Protein AF-L8HNE2-F1 (afdb_monomer_lite)

Foldseek 3Di:
DDAADADDDDDDADDDPAADEEPDDFNVSAPDRWTFDDDHRYTDGHDGD

Secondary structure (DSSP, 8-state):
----SS-PPP------SSPPPPS-SSGGGSSTT-EEEE-SSSEEEE---

pLDDT: mean 94.0, std 6.88, range [55.59, 98.06]

InterPro domains:
  IPR008197 WAP-type 'four-disulfide core' domain [PF00095] (4-48)
  IPR008197 WAP-type 'four-disulfide core' domain [PR00003] (1-9)
  IPR008197 WAP-type 'four-disulfide core' domain [PR00003] (23-30)
  IPR008197 WAP-type 'four-disulfide core' domain [PR00003] (30-39)
  IPR008197 WAP-type 'four-disulfide core' domain [PR00003] (40-48)
  IPR008197 WAP-type 'four-disulfide core' domain [PS51390] (1-49)
  IPR008197 WAP-type 'four-disulfide core' domain [SM00217] (4-49)
  IPR036645 Elafin-like superfamily [G3DSA:4.10.75.10] (3-49)
  IPR036645 Elafin-like superfamily [SSF57256] (3-49)

Sequence (49 aa):
GKGKPGVCPFVRPVLCFAYEPPECQSDWECPERKKCCQGLCGIKCTDPV

Structure (mmCIF, N/CA/C/O backbone):
data_AF-L8HNE2-F1
#
_entry.id   AF-L8HNE2-F1
#
loop_
_atom_site.group_PDB
_atom_site.id
_atom_site.type_symbol
_atom_site.label_atom_id
_atom_site.label_alt_id
_atom_site.label_comp_id
_atom_site.label_asym_id
_atom_site.label_entity_id
_atom_site.label_seq_id
_atom_site.pdbx_PDB_ins_code
_atom_site.Cartn_x
_atom_site.Cartn_y
_atom_site.Cartn_z
_atom_site.occupancy
_atom_site.B_iso_or_equiv
_atom_site.auth_seq_id
_atom_site.auth_comp_id
_atom_site.auth_asym_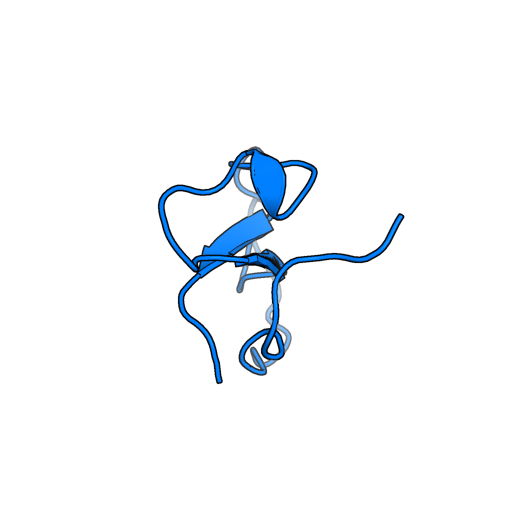id
_atom_site.auth_atom_id
_atom_site.pdbx_PDB_model_num
ATOM 1 N N . GLY A 1 1 ? -2.214 -4.607 17.231 1.00 55.59 1 GLY A N 1
ATOM 2 C CA . GLY A 1 1 ? -3.208 -3.521 17.361 1.00 55.59 1 GLY A CA 1
ATOM 3 C C . GLY A 1 1 ? -4.245 -3.662 16.267 1.00 55.59 1 GLY A C 1
ATOM 4 O O . GLY A 1 1 ? -3.928 -4.238 15.235 1.00 55.59 1 GLY A O 1
ATOM 5 N N . LYS A 1 2 ? -5.480 -3.208 16.495 1.00 72.25 2 LYS A N 1
ATOM 6 C CA . LYS A 1 2 ? -6.517 -3.206 15.452 1.00 72.25 2 LYS A CA 1
ATOM 7 C C . LYS A 1 2 ? -6.211 -2.080 14.451 1.00 72.25 2 LYS A C 1
ATOM 9 O O . LYS A 1 2 ? -5.931 -0.964 14.882 1.00 72.25 2 LYS A O 1
ATOM 14 N N . GLY A 1 3 ? -6.195 -2.395 13.156 1.00 87.75 3 GLY A N 1
ATOM 15 C CA . GLY A 1 3 ? -6.054 -1.409 12.076 1.00 87.75 3 GLY A CA 1
ATOM 16 C C . GLY A 1 3 ? -7.353 -0.639 11.822 1.00 87.75 3 GLY A C 1
ATOM 17 O O . GLY A 1 3 ? -8.370 -0.895 12.475 1.00 87.75 3 GLY A O 1
ATOM 18 N N . LYS A 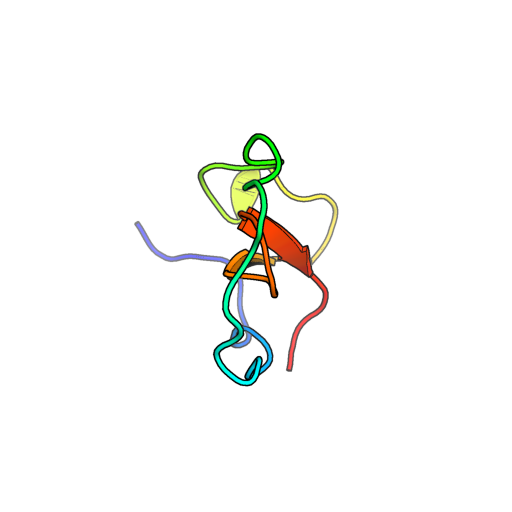1 4 ? -7.333 0.286 10.859 1.00 95.81 4 LYS A N 1
ATOM 19 C CA . LYS A 1 4 ? -8.539 1.009 10.426 1.00 95.81 4 LYS A CA 1
ATOM 20 C C . LYS A 1 4 ? -9.549 0.048 9.766 1.00 95.81 4 LYS A C 1
ATOM 22 O O . LYS A 1 4 ? -9.124 -0.965 9.200 1.00 95.81 4 LYS A O 1
ATOM 27 N N . PRO A 1 5 ? -10.864 0.341 9.814 1.00 95.62 5 PRO A N 1
ATOM 28 C CA . PRO A 1 5 ? -11.891 -0.460 9.140 1.00 95.62 5 PRO A CA 1
ATOM 29 C C . PRO A 1 5 ? -11.664 -0.602 7.626 1.00 95.62 5 PRO A C 1
ATOM 31 O O . PRO A 1 5 ? -11.061 0.270 7.005 1.00 95.62 5 PRO A O 1
ATOM 34 N N . GLY A 1 6 ? -12.192 -1.684 7.045 1.00 95.38 6 GLY A N 1
ATOM 35 C CA . GLY A 1 6 ? -12.023 -2.035 5.629 1.00 95.38 6 GLY A CA 1
ATOM 3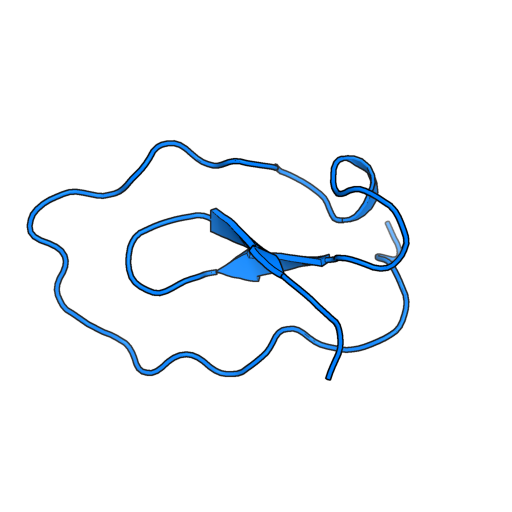6 C C . GLY A 1 6 ? -10.795 -2.909 5.368 1.00 95.38 6 GLY A C 1
ATOM 37 O O . GLY A 1 6 ? -9.988 -3.158 6.273 1.00 95.38 6 GLY A O 1
ATOM 38 N N . VAL A 1 7 ? -10.657 -3.403 4.138 1.00 95.94 7 VAL A N 1
ATOM 39 C CA . VAL A 1 7 ? -9.540 -4.280 3.744 1.00 95.94 7 VAL A CA 1
ATOM 40 C C . VAL A 1 7 ? -8.682 -3.637 2.660 1.00 95.94 7 VAL A C 1
ATOM 42 O O . VAL A 1 7 ? -9.100 -2.698 1.989 1.00 95.94 7 VAL A O 1
ATOM 45 N N . CYS A 1 8 ? -7.439 -4.101 2.537 1.00 96.69 8 CYS A N 1
ATOM 46 C CA . CYS A 1 8 ? -6.556 -3.630 1.478 1.00 96.69 8 CYS A CA 1
ATOM 47 C C . CYS A 1 8 ? -7.053 -4.125 0.112 1.00 96.69 8 CYS A C 1
ATOM 49 O O . CYS A 1 8 ? -7.428 -5.299 0.005 1.00 96.69 8 CYS A O 1
ATOM 51 N N . PRO A 1 9 ? -7.019 -3.282 -0.934 1.00 95.62 9 PRO A N 1
ATOM 52 C CA . PRO A 1 9 ? -7.329 -3.722 -2.283 1.00 95.62 9 PRO A CA 1
ATOM 53 C C . PRO A 1 9 ? -6.353 -4.818 -2.720 1.00 95.62 9 PRO A C 1
ATOM 55 O O . PRO A 1 9 ? -5.152 -4.758 -2.447 1.00 95.62 9 PRO A O 1
ATOM 58 N N . PHE A 1 10 ? -6.870 -5.827 -3.420 1.00 94.62 10 PHE A N 1
ATOM 59 C CA . PHE A 1 10 ? -6.028 -6.870 -3.989 1.00 94.62 10 PHE A CA 1
ATOM 60 C C . PHE A 1 10 ? -5.210 -6.309 -5.155 1.00 94.62 10 PHE A C 1
ATOM 62 O O . PHE A 1 10 ? -5.761 -5.848 -6.156 1.00 94.62 10 PHE A O 1
ATOM 69 N N . VAL A 1 11 ? -3.889 -6.411 -5.050 1.00 91.81 11 VAL A N 1
ATOM 70 C CA . VAL A 1 11 ? -2.950 -6.137 -6.139 1.00 91.81 11 VAL A CA 1
ATOM 71 C C . VAL A 1 11 ? -2.382 -7.446 -6.661 1.00 91.81 11 VAL A C 1
ATOM 73 O O . VAL A 1 11 ? -1.961 -8.314 -5.898 1.00 91.81 11 VAL A O 1
ATOM 76 N N . ARG A 1 12 ? -2.355 -7.584 -7.990 1.00 91.62 12 ARG A N 1
ATOM 77 C CA . ARG A 1 12 ? -1.696 -8.720 -8.635 1.00 91.62 12 ARG A CA 1
ATOM 78 C C . ARG A 1 12 ? -0.187 -8.632 -8.376 1.00 91.62 12 ARG A C 1
ATOM 80 O O . ARG A 1 12 ? 0.374 -7.559 -8.599 1.00 91.62 12 ARG A O 1
ATOM 87 N N . PRO A 1 13 ? 0.470 -9.726 -7.953 1.00 86.25 13 PRO A N 1
ATOM 88 C CA . PRO A 1 13 ? 1.918 -9.747 -7.813 1.00 86.25 13 PRO A CA 1
ATOM 89 C C . PRO A 1 13 ? 2.599 -9.420 -9.143 1.00 86.25 13 PRO A C 1
ATOM 91 O O . PRO A 1 13 ? 2.232 -9.966 -10.186 1.00 86.25 13 PRO A O 1
ATOM 94 N N . VAL A 1 1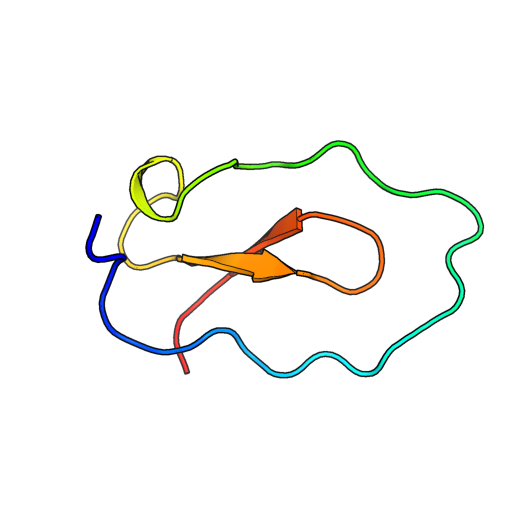4 ? 3.596 -8.545 -9.094 1.00 89.38 14 VAL A N 1
ATOM 95 C CA . VAL A 1 14 ? 4.443 -8.184 -10.233 1.00 89.38 14 VAL A CA 1
ATOM 96 C C . VAL A 1 14 ? 5.907 -8.265 -9.820 1.00 89.38 14 VAL A C 1
ATOM 98 O O . VAL A 1 14 ? 6.238 -8.126 -8.644 1.00 89.38 14 VAL A O 1
ATOM 101 N N . LEU A 1 15 ? 6.791 -8.503 -10.789 1.00 94.12 15 LEU A N 1
ATOM 102 C CA . LEU A 1 15 ? 8.229 -8.392 -10.569 1.00 94.12 15 LEU A CA 1
ATOM 103 C C . LEU A 1 15 ? 8.628 -6.924 -10.708 1.00 94.12 15 LEU A C 1
ATOM 105 O O . LEU A 1 15 ? 8.498 -6.334 -11.779 1.00 94.12 15 LEU A O 1
ATOM 109 N N . CYS A 1 16 ? 9.099 -6.342 -9.613 1.00 93.50 16 CYS A N 1
ATOM 110 C CA . CYS A 1 16 ? 9.565 -4.965 -9.578 1.00 93.50 16 CYS A CA 1
ATOM 111 C C . CYS A 1 16 ? 11.065 -4.916 -9.852 1.00 93.50 16 CYS A C 1
ATOM 113 O O . CYS A 1 16 ? 11.833 -5.636 -9.217 1.00 93.50 16 CYS A O 1
ATOM 115 N N . PHE A 1 17 ? 11.492 -4.037 -10.760 1.00 94.25 17 PHE A N 1
ATOM 116 C CA . PHE A 1 17 ? 12.919 -3.762 -10.966 1.00 94.25 17 PHE A CA 1
ATOM 117 C C . PHE A 1 17 ? 13.549 -3.073 -9.748 1.00 94.25 17 PHE A C 1
ATOM 119 O O . PHE A 1 17 ? 14.718 -3.292 -9.447 1.00 94.25 17 PHE A O 1
ATOM 126 N N . ALA A 1 18 ? 12.759 -2.266 -9.038 1.00 95.25 18 ALA A N 1
ATOM 127 C CA . ALA A 1 18 ? 13.106 -1.656 -7.766 1.00 95.25 18 ALA A CA 1
ATOM 128 C C . ALA A 1 18 ? 11.841 -1.503 -6.912 1.00 95.25 18 ALA A C 1
ATOM 130 O O . ALA A 1 18 ? 10.751 -1.305 -7.452 1.00 95.25 18 ALA A O 1
ATOM 131 N N . TYR A 1 19 ? 12.000 -1.590 -5.593 1.00 94.44 19 TYR A N 1
ATOM 132 C CA . TYR A 1 19 ? 10.936 -1.283 -4.641 1.00 94.44 19 TYR A CA 1
ATOM 133 C C . TYR A 1 19 ? 11.033 0.178 -4.207 1.00 94.44 19 TYR A C 1
ATOM 135 O O . TYR A 1 19 ? 12.123 0.680 -3.927 1.00 94.44 19 TYR A O 1
ATOM 143 N N . GLU A 1 20 ? 9.890 0.847 -4.142 1.00 94.00 20 GLU A N 1
ATOM 144 C CA . GLU A 1 20 ? 9.772 2.183 -3.574 1.00 94.00 20 GLU A CA 1
ATOM 145 C C . GLU A 1 20 ? 9.916 2.116 -2.042 1.00 94.00 20 GLU A C 1
ATOM 147 O O . GLU A 1 20 ? 9.471 1.139 -1.423 1.00 94.00 20 GLU A O 1
ATOM 152 N N . PRO A 1 21 ? 10.511 3.143 -1.406 1.00 96.06 21 PRO A N 1
ATOM 153 C CA . PRO A 1 21 ? 10.479 3.274 0.045 1.00 96.06 21 PRO A CA 1
ATOM 154 C C . PRO A 1 21 ? 9.035 3.234 0.570 1.00 96.06 21 PRO A C 1
ATOM 156 O O . PRO A 1 21 ? 8.138 3.775 -0.079 1.00 96.06 21 PRO A O 1
ATOM 159 N N . PRO A 1 22 ? 8.787 2.612 1.734 1.00 96.81 22 PRO A N 1
ATOM 160 C CA . PRO A 1 22 ? 7.442 2.515 2.284 1.00 96.81 22 PRO A CA 1
ATOM 161 C C . PRO A 1 22 ? 6.908 3.896 2.681 1.00 96.81 22 PRO A C 1
ATOM 163 O O . PRO A 1 22 ? 7.583 4.649 3.383 1.00 96.81 22 PRO A O 1
ATOM 166 N N . GLU A 1 23 ? 5.676 4.207 2.276 1.00 97.12 23 GLU A N 1
ATOM 167 C CA . GLU A 1 23 ? 4.991 5.453 2.661 1.00 97.12 23 GLU A CA 1
ATOM 168 C C . GLU A 1 23 ? 4.498 5.426 4.117 1.00 97.12 23 GLU A C 1
ATOM 170 O O . GLU A 1 23 ? 4.275 6.472 4.720 1.00 97.12 23 GLU A O 1
ATOM 175 N N . CYS A 1 24 ? 4.292 4.231 4.671 1.00 97.44 24 CYS A N 1
ATOM 176 C CA . CYS A 1 24 ? 3.722 4.003 5.993 1.00 97.44 24 CYS A CA 1
ATOM 177 C C . CYS A 1 24 ? 4.171 2.644 6.545 1.00 97.44 24 CYS A C 1
ATOM 179 O O . CYS A 1 24 ? 4.538 1.742 5.786 1.00 97.44 24 CYS A O 1
ATOM 181 N N . GLN A 1 25 ? 4.096 2.476 7.865 1.00 96.12 25 GLN A N 1
ATOM 182 C CA . GLN A 1 25 ? 4.256 1.180 8.541 1.00 96.12 25 GLN A CA 1
ATOM 183 C C . GLN A 1 25 ? 2.949 0.680 9.171 1.00 96.12 25 GLN A C 1
ATOM 185 O O . GLN A 1 25 ? 2.803 -0.508 9.464 1.00 96.12 25 GLN A O 1
ATOM 190 N N . SER A 1 26 ? 1.977 1.571 9.366 1.00 96.06 26 SER A N 1
ATOM 191 C CA . SER A 1 26 ? 0.677 1.262 9.951 1.00 96.06 26 SER A CA 1
ATOM 192 C C . SER A 1 26 ? -0.449 2.099 9.345 1.00 96.06 26 SER A C 1
ATOM 194 O O . SER A 1 26 ? -0.237 3.207 8.854 1.00 96.06 26 SER A O 1
ATOM 196 N N . ASP A 1 27 ? -1.687 1.596 9.427 1.00 97.56 27 ASP A N 1
ATOM 197 C CA . ASP A 1 27 ? -2.878 2.321 8.958 1.00 97.56 27 ASP A CA 1
ATOM 198 C C . ASP A 1 27 ? -3.008 3.722 9.574 1.00 97.56 27 ASP A C 1
ATOM 200 O O . ASP A 1 27 ? -3.584 4.613 8.956 1.00 97.56 27 ASP A O 1
ATOM 204 N N . TRP A 1 28 ? -2.502 3.918 10.795 1.00 96.25 28 TRP A N 1
ATOM 205 C CA . TRP A 1 28 ? -2.625 5.166 11.549 1.00 96.25 28 TRP A CA 1
ATOM 206 C C . TRP A 1 28 ? -1.700 6.278 11.052 1.00 96.25 28 TRP A C 1
ATOM 208 O O . TRP A 1 28 ? -1.977 7.442 11.323 1.00 96.25 28 TRP A O 1
ATOM 218 N N . GLU A 1 29 ? -0.658 5.938 10.294 1.00 97.25 29 GLU A N 1
ATOM 219 C CA . GLU A 1 29 ? 0.191 6.915 9.598 1.00 97.25 29 GLU A CA 1
ATOM 220 C C . GLU A 1 29 ? -0.470 7.432 8.316 1.00 97.25 29 GLU A C 1
ATOM 222 O O . GLU A 1 29 ? -0.167 8.529 7.854 1.00 97.25 29 GLU A O 1
ATOM 227 N N . CYS A 1 30 ? -1.405 6.667 7.747 1.00 97.56 30 CYS A N 1
ATOM 228 C CA . CYS A 1 30 ? -2.121 7.085 6.554 1.00 97.56 30 CYS A CA 1
ATOM 229 C C . CYS A 1 30 ? -3.180 8.150 6.874 1.00 97.56 30 CYS A C 1
ATOM 231 O O . CYS A 1 30 ? -3.855 8.064 7.906 1.00 97.56 30 CYS A O 1
ATOM 233 N N . PRO A 1 31 ? -3.409 9.121 5.977 1.00 97.06 31 PRO A N 1
ATOM 234 C CA . PRO A 1 31 ? -4.429 10.138 6.183 1.00 97.06 31 PRO A CA 1
ATOM 235 C C . PRO A 1 31 ? -5.841 9.536 6.141 1.00 97.06 31 PRO A C 1
ATOM 237 O O . PRO A 1 31 ? -6.101 8.534 5.469 1.00 97.06 31 PRO A O 1
ATOM 240 N N . GLU A 1 32 ? -6.769 10.171 6.855 1.00 95.88 32 GLU A N 1
ATOM 241 C CA . GLU A 1 32 ? -8.204 9.861 6.812 1.00 95.88 32 GLU A CA 1
ATOM 242 C C . GLU A 1 32 ? -8.515 8.372 7.075 1.00 95.88 32 GLU A C 1
ATOM 244 O O . GLU A 1 32 ? -8.061 7.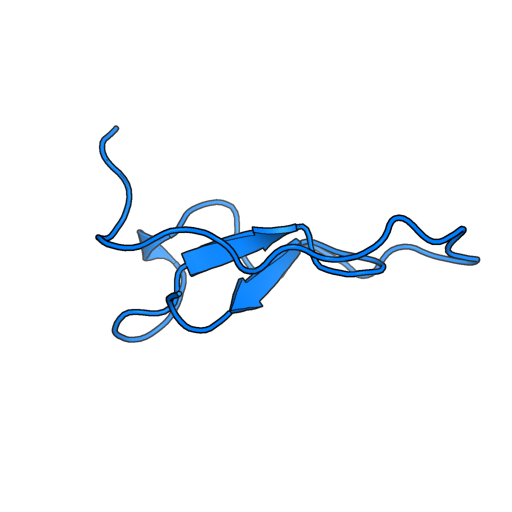794 8.064 1.00 95.88 32 GLU A O 1
ATOM 249 N N . ARG A 1 33 ? -9.291 7.732 6.191 1.00 95.75 33 ARG A N 1
ATOM 250 C CA . ARG A 1 33 ? -9.652 6.309 6.247 1.00 95.75 33 ARG A CA 1
ATOM 251 C C . ARG A 1 33 ? -8.678 5.397 5.504 1.00 95.75 33 ARG A C 1
ATOM 253 O O . ARG A 1 33 ? -8.912 4.192 5.471 1.00 95.75 33 ARG A O 1
ATOM 260 N N . LYS A 1 34 ? -7.628 5.946 4.885 1.00 97.62 34 LYS A N 1
ATOM 261 C CA . LYS A 1 34 ? -6.686 5.148 4.097 1.00 97.62 34 LYS A CA 1
ATOM 262 C C . LYS A 1 34 ? -5.948 4.155 4.982 1.00 97.62 34 LYS A C 1
ATOM 264 O O . LYS A 1 34 ? -5.666 4.442 6.150 1.00 97.62 34 LYS A O 1
ATOM 269 N N . LYS A 1 35 ? -5.640 3.001 4.400 1.00 98.06 35 LYS A N 1
ATOM 270 C CA . LYS A 1 35 ? -4.929 1.890 5.032 1.00 98.06 35 LYS A CA 1
ATOM 271 C C . LYS A 1 35 ? -3.537 1.746 4.447 1.00 98.06 35 LYS A C 1
ATOM 273 O O . LYS A 1 35 ? -3.320 2.053 3.274 1.00 98.06 35 LYS A O 1
ATOM 278 N N . CYS A 1 36 ? -2.624 1.255 5.271 1.00 97.88 36 CYS A N 1
ATOM 279 C CA . CYS A 1 36 ? -1.259 0.973 4.880 1.00 97.88 36 CYS A CA 1
ATOM 280 C C . CYS A 1 36 ? -1.201 -0.420 4.255 1.00 97.88 36 CYS A C 1
ATOM 282 O O . CYS A 1 36 ? -1.334 -1.432 4.946 1.00 97.88 36 CYS A O 1
ATOM 284 N N . CYS A 1 37 ? -1.077 -0.467 2.933 1.00 97.00 37 CYS A N 1
ATOM 285 C CA . CYS A 1 37 ? -1.277 -1.678 2.149 1.00 97.00 37 CYS A CA 1
ATOM 286 C C . CYS A 1 37 ? -0.076 -1.970 1.254 1.00 97.00 37 CYS A C 1
ATOM 288 O O . CYS A 1 37 ? 0.604 -1.062 0.773 1.00 97.00 37 CYS A O 1
ATOM 290 N N . GLN A 1 38 ? 0.145 -3.255 0.976 1.00 95.12 38 GLN A N 1
ATOM 291 C CA . GLN A 1 38 ? 1.055 -3.671 -0.084 1.00 95.12 38 GLN A CA 1
ATOM 292 C C . GLN A 1 38 ? 0.490 -3.184 -1.423 1.00 95.12 38 GLN A C 1
ATOM 294 O O . GLN A 1 38 ? -0.613 -3.566 -1.805 1.00 95.12 38 GLN A O 1
ATOM 299 N N . GLY A 1 39 ? 1.232 -2.325 -2.113 1.00 92.81 39 GLY A N 1
ATOM 300 C CA . GLY A 1 39 ? 1.006 -1.953 -3.505 1.00 92.81 39 GLY A CA 1
ATOM 301 C C . GLY A 1 39 ? 1.835 -2.821 -4.454 1.00 92.81 39 GLY A C 1
ATOM 302 O O . GLY A 1 39 ? 2.438 -3.816 -4.050 1.00 92.81 39 GLY A O 1
ATOM 303 N N . LEU A 1 40 ? 1.888 -2.429 -5.730 1.00 92.62 40 LEU A N 1
ATOM 304 C CA . LEU A 1 40 ? 2.595 -3.186 -6.772 1.00 92.62 40 LEU A CA 1
ATOM 305 C C . LEU A 1 40 ? 4.094 -3.334 -6.479 1.00 92.62 40 LEU A C 1
ATOM 307 O O . LEU A 1 40 ? 4.606 -4.445 -6.512 1.00 92.62 40 LEU A O 1
ATOM 311 N N . CYS A 1 41 ? 4.767 -2.225 -6.161 1.00 94.88 41 CYS A N 1
ATOM 312 C CA . CYS A 1 41 ? 6.215 -2.174 -5.942 1.00 94.88 41 CYS A CA 1
ATOM 313 C C . CYS A 1 41 ? 6.601 -1.397 -4.680 1.00 94.88 41 CYS A C 1
ATOM 315 O O . CYS A 1 41 ? 7.631 -0.738 -4.647 1.00 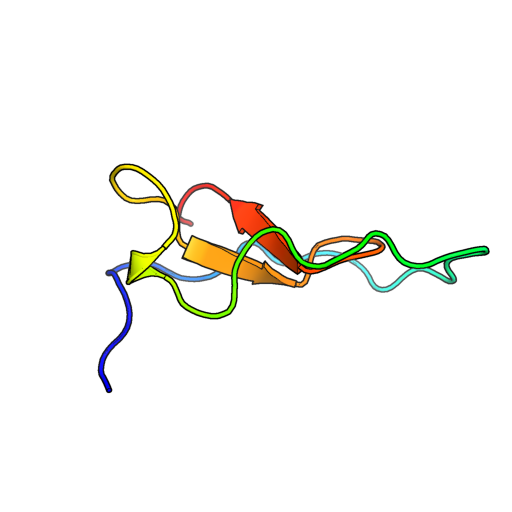94.88 41 CYS A O 1
ATOM 317 N N . GLY A 1 42 ? 5.779 -1.460 -3.635 1.00 95.06 42 GLY A N 1
ATOM 318 C CA . GLY A 1 42 ? 6.035 -0.757 -2.379 1.00 95.06 42 GLY A CA 1
ATOM 319 C C . GLY A 1 42 ? 4.830 -0.793 -1.449 1.00 95.06 42 GLY A C 1
ATOM 320 O O . GLY A 1 42 ? 3.769 -1.287 -1.829 1.00 95.06 42 GLY A O 1
ATOM 321 N N . ILE A 1 43 ? 4.993 -0.266 -0.239 1.00 97.06 43 ILE A N 1
ATOM 322 C CA . ILE A 1 43 ? 3.904 -0.106 0.733 1.00 97.06 43 ILE A CA 1
ATOM 323 C C . ILE A 1 43 ? 3.351 1.313 0.600 1.00 97.06 43 ILE A C 1
ATOM 325 O O . ILE A 1 43 ? 4.121 2.272 0.666 1.00 97.06 43 ILE A O 1
ATOM 329 N N . LYS A 1 44 ? 2.034 1.438 0.407 1.00 96.81 44 LYS A N 1
ATOM 330 C CA . LYS A 1 44 ? 1.360 2.716 0.135 1.00 96.81 44 LYS A CA 1
ATOM 331 C C . LYS A 1 44 ? 0.117 2.922 0.984 1.00 96.81 44 LYS A C 1
ATOM 333 O O . LYS A 1 44 ? -0.530 1.960 1.409 1.00 96.81 44 LYS A O 1
ATOM 338 N N . CYS A 1 45 ? -0.263 4.183 1.155 1.00 97.62 45 CYS A N 1
ATOM 339 C CA . CYS A 1 45 ? -1.558 4.541 1.721 1.00 97.62 45 CYS A CA 1
ATOM 340 C C . CYS A 1 45 ? -2.654 4.472 0.652 1.00 97.62 45 CYS A C 1
ATOM 342 O O . CYS A 1 45 ? -2.720 5.306 -0.251 1.00 97.62 45 CYS A O 1
ATOM 344 N N . THR A 1 46 ? -3.551 3.496 0.775 1.00 96.62 46 THR A N 1
ATOM 345 C CA . THR A 1 46 ? -4.599 3.214 -0.223 1.00 96.62 46 THR A CA 1
ATOM 346 C C . THR A 1 46 ? -5.993 3.329 0.381 1.00 96.62 46 THR A C 1
ATOM 348 O O . THR A 1 46 ? -6.169 3.168 1.592 1.00 96.62 46 THR A O 1
ATOM 351 N N . ASP A 1 47 ? -6.989 3.626 -0.449 1.00 97.38 47 ASP A N 1
ATOM 352 C CA . ASP A 1 47 ? -8.381 3.645 -0.012 1.00 97.38 47 ASP A CA 1
ATOM 353 C C . ASP A 1 47 ? -8.925 2.231 0.265 1.00 97.38 47 ASP A C 1
ATOM 355 O O . ASP A 1 47 ? -8.654 1.303 -0.500 1.00 97.38 47 ASP A O 1
ATOM 359 N N . PRO A 1 48 ? -9.742 2.104 1.330 1.00 96.88 48 PRO A N 1
ATOM 360 C CA . PRO A 1 48 ? -10.719 1.064 1.578 1.00 96.88 48 PRO A CA 1
ATOM 361 C C . PRO A 1 48 ? -11.244 0.241 0.413 1.00 96.88 48 PRO A C 1
ATOM 363 O O . PRO A 1 48 ? -11.794 0.879 -0.484 1.00 96.88 48 PRO A O 1
ATOM 366 N N . VAL A 1 49 ? -11.297 -1.093 0.489 1.00 95.62 49 VAL A N 1
ATOM 367 C CA . VAL A 1 49 ? -12.433 -1.828 -0.114 1.00 95.62 49 VAL A CA 1
ATOM 368 C C . VAL A 1 49 ? -13.360 -2.398 0.949 1.00 95.62 49 VAL A C 1
ATOM 370 O O . VAL A 1 49 ? -12.878 -2.683 2.078 1.00 95.62 49 VAL A O 1
#

Organism: NCBI:txid72004

Radius of gyration: 10.9 Å; chains: 1; bounding box: 26×20×28 Å